Protein AF-A0A7J7PN16-F1 (afdb_monomer)

Solvent-accessible surface area (backbone atoms only — not comparable to full-atom values): 4378 Å² total; per-residue (Å²): 134,82,65,63,61,25,86,84,72,42,68,33,38,83,46,66,38,80,56,95,53,99,54,41,36,28,41,27,37,28,44,66,52,56,88,59,58,90,96,74,23,44,59,90,40,73,45,75,48,90,64,76,61,57,75,79,76,81,74,75,84,82,76,82,88,83,136

Foldseek 3Di:
DFADAFPVSHGWDKDADCPPDPRHQWIKTFFPADADDPPRGGDPDIDTDPDDRDDPDPPDPPDDDDD

Mean predicted aligned error: 8.62 Å

Radius of gyration: 16.79 Å; Cα contacts (8 Å, |Δi|>4): 102; chains: 1; bounding box: 30×30×52 Å

Nearest PDB structures (foldseek):
  5u6z-assembly1_A  TM=9.189E-01  e=9.239E-05  Xenopus laevis
  7omk-assembly1_A  TM=9.319E-01  e=8.384E-03  Mus musculus
  7jl5-assembly2_B  TM=8.406E-01  e=1.316E-02  Homo sapiens

Sequence (67 aa):
MQPPKCHCKEPSVVRVSKKQNENYLRQFYCCARPAGPPGVGRCSFFQWATAPKVKPKAVGQAALGCS

Structure (mmCIF, N/CA/C/O backbone):
data_AF-A0A7J7PN16-F1
#
_entry.id   AF-A0A7J7PN16-F1
#
loop_
_atom_site.group_PDB
_atom_site.id
_atom_site.type_symbol
_atom_site.label_atom_id
_atom_site.label_alt_id
_atom_site.label_comp_id
_atom_site.label_asym_id
_atom_site.label_entity_id
_atom_site.label_seq_id
_atom_site.pdbx_PDB_ins_code
_atom_site.Cartn_x
_atom_site.Cartn_y
_atom_site.Cartn_z
_atom_site.occupancy
_atom_site.B_iso_or_equiv
_atom_site.auth_seq_id
_atom_site.auth_comp_id
_atom_site.auth_asym_id
_atom_site.auth_atom_id
_atom_site.pdbx_PDB_model_num
ATOM 1 N N . MET A 1 1 ? -13.260 -10.832 -3.407 1.00 62.72 1 MET A N 1
ATOM 2 C CA . MET A 1 1 ? -12.783 -9.599 -4.076 1.00 62.72 1 MET A CA 1
ATOM 3 C C . MET A 1 1 ? -11.288 -9.730 -4.305 1.00 62.72 1 MET A C 1
ATOM 5 O O . MET A 1 1 ? -10.596 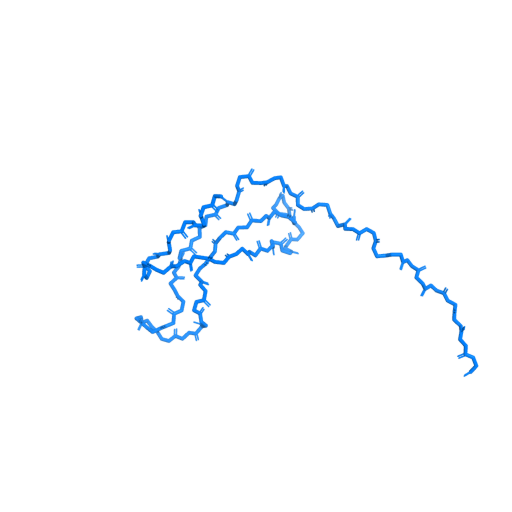-10.120 -3.374 1.00 62.72 1 MET A O 1
ATOM 9 N N . GLN A 1 2 ? -10.800 -9.484 -5.522 1.00 80.06 2 GLN A N 1
ATOM 10 C CA . GLN A 1 2 ? -9.361 -9.528 -5.804 1.00 80.06 2 GLN A CA 1
ATOM 11 C C . GLN A 1 2 ? -8.707 -8.199 -5.386 1.00 80.06 2 GLN A C 1
ATOM 13 O O . GLN A 1 2 ? -9.320 -7.149 -5.589 1.00 80.06 2 GLN A O 1
ATOM 18 N N . PRO A 1 3 ? -7.499 -8.215 -4.795 1.00 87.81 3 PRO A N 1
ATOM 19 C CA . PRO A 1 3 ? -6.775 -6.991 -4.470 1.00 87.81 3 PRO A CA 1
ATOM 20 C C . PRO A 1 3 ? -6.403 -6.218 -5.751 1.00 87.81 3 PRO A C 1
ATOM 22 O O . PRO A 1 3 ? -6.135 -6.842 -6.783 1.00 87.81 3 PRO A O 1
ATOM 25 N N . PRO A 1 4 ? -6.357 -4.873 -5.713 1.00 95.50 4 PRO A N 1
ATOM 26 C CA . PRO A 1 4 ? -5.953 -4.070 -6.863 1.00 95.50 4 PRO A CA 1
ATOM 27 C C . PRO A 1 4 ? -4.519 -4.413 -7.285 1.00 95.50 4 PRO A C 1
ATOM 29 O O . PRO A 1 4 ? -3.670 -4.742 -6.451 1.00 95.50 4 PRO A O 1
ATOM 32 N N . LYS A 1 5 ? -4.232 -4.337 -8.585 1.00 97.62 5 LYS A N 1
ATOM 33 C CA . LYS A 1 5 ? -2.871 -4.528 -9.100 1.00 97.62 5 LYS A CA 1
ATOM 34 C C . LYS A 1 5 ? -2.036 -3.276 -8.844 1.00 97.62 5 LYS A C 1
ATOM 36 O O . LYS A 1 5 ? -2.525 -2.161 -9.002 1.00 97.62 5 LYS A O 1
ATOM 41 N N . CYS A 1 6 ? -0.771 -3.463 -8.482 1.00 97.75 6 CYS A N 1
ATOM 42 C CA . CYS A 1 6 ? 0.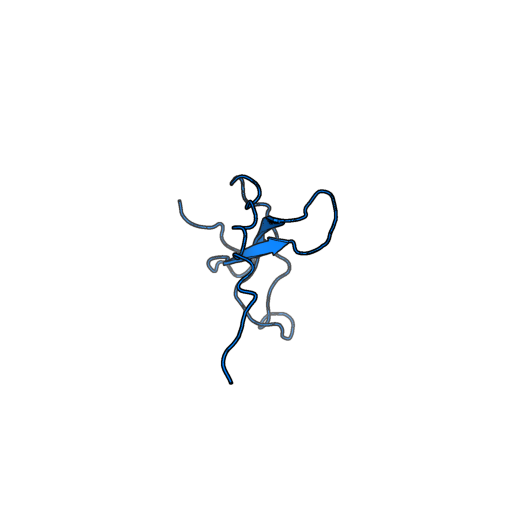178 -2.357 -8.365 1.00 97.75 6 CYS A CA 1
ATOM 43 C C . CYS A 1 6 ? 0.698 -1.907 -9.746 1.00 97.75 6 CYS A C 1
ATOM 45 O O . CYS A 1 6 ? 0.373 -2.510 -10.770 1.00 97.75 6 CYS A O 1
ATOM 47 N N . HIS A 1 7 ? 1.562 -0.887 -9.797 1.00 97.12 7 HIS A N 1
ATOM 48 C CA . HIS A 1 7 ? 2.150 -0.411 -11.062 1.00 97.12 7 HIS A CA 1
ATOM 49 C C . HIS A 1 7 ? 3.032 -1.455 -11.771 1.00 97.12 7 HIS A C 1
ATOM 51 O O . HIS A 1 7 ? 3.232 -1.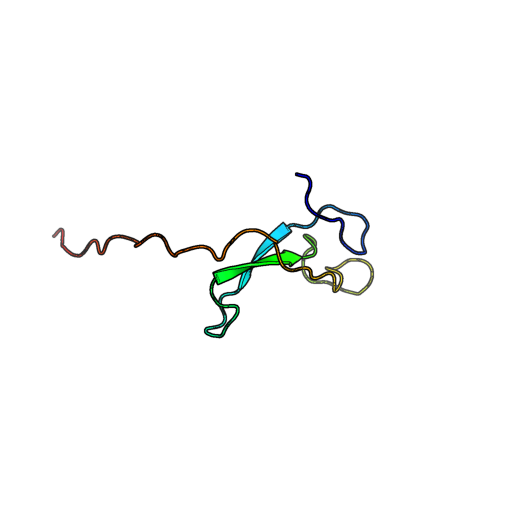365 -12.977 1.00 97.12 7 HIS A O 1
ATOM 57 N N . CYS A 1 8 ? 3.486 -2.491 -11.059 1.00 96.31 8 CYS A N 1
ATOM 58 C CA . CYS A 1 8 ? 4.182 -3.643 -11.644 1.00 96.31 8 CYS A CA 1
ATOM 59 C C . CYS A 1 8 ? 3.228 -4.638 -12.336 1.00 96.31 8 CYS A C 1
ATOM 61 O O . CYS A 1 8 ? 3.682 -5.662 -12.828 1.00 96.31 8 CYS A O 1
ATOM 63 N N . LYS A 1 9 ? 1.910 -4.370 -12.350 1.00 96.12 9 LYS A N 1
ATOM 64 C CA . LYS A 1 9 ? 0.838 -5.269 -12.832 1.00 96.12 9 LYS A CA 1
ATOM 65 C C . LYS A 1 9 ? 0.700 -6.577 -12.032 1.00 96.12 9 LYS A C 1
ATOM 67 O O . LYS A 1 9 ? -0.021 -7.483 -12.445 1.00 96.12 9 LYS A O 1
ATOM 72 N N . GLU A 1 10 ? 1.323 -6.634 -10.859 1.00 95.62 10 GLU A N 1
ATOM 73 C CA . GLU A 1 10 ? 1.273 -7.746 -9.905 1.00 95.62 10 GLU A CA 1
ATOM 74 C C . GLU A 1 10 ? 0.220 -7.493 -8.807 1.00 95.62 10 GLU A C 1
ATOM 76 O O . GLU A 1 10 ? -0.079 -6.325 -8.510 1.00 95.62 10 GLU A O 1
ATOM 81 N N . PRO A 1 11 ? -0.329 -8.549 -8.173 1.00 96.38 11 PRO A N 1
ATOM 82 C CA . PRO A 1 11 ? -1.218 -8.414 -7.020 1.00 96.38 11 PRO A CA 1
ATOM 83 C C . PRO A 1 11 ? -0.583 -7.599 -5.882 1.00 96.38 11 PRO A C 1
ATOM 85 O O . PRO A 1 11 ? 0.589 -7.775 -5.547 1.00 96.38 11 PRO A O 1
ATOM 88 N N . SER A 1 12 ? -1.361 -6.704 -5.271 1.00 97.50 12 SER A N 1
ATOM 89 C CA . SER A 1 12 ? -0.936 -5.964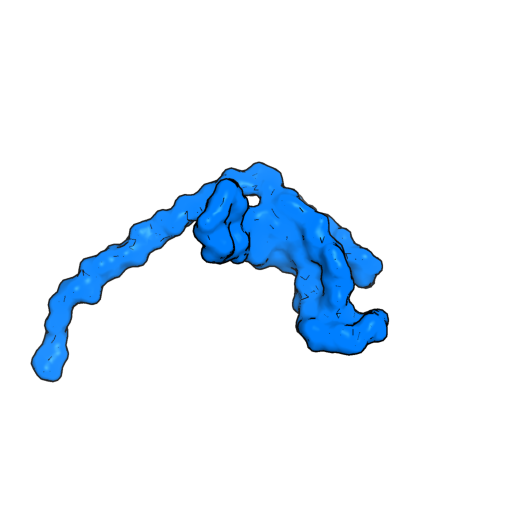 -4.077 1.00 97.50 12 SER A CA 1
ATOM 90 C C . SER A 1 12 ? -1.144 -6.767 -2.789 1.00 97.50 12 SER A C 1
ATOM 92 O O . SER A 1 12 ? -1.909 -7.730 -2.744 1.00 97.50 12 SER A O 1
ATOM 94 N N . VAL A 1 13 ? -0.472 -6.341 -1.717 1.00 96.25 13 VAL A N 1
ATOM 95 C CA . VAL A 1 13 ? -0.631 -6.883 -0.359 1.00 96.25 13 VAL A CA 1
ATOM 96 C C . VAL A 1 13 ? -1.290 -5.863 0.560 1.00 96.25 13 VAL A C 1
ATOM 98 O O . VAL A 1 13 ? -1.088 -4.660 0.402 1.00 96.25 13 VAL A O 1
ATOM 101 N N . VAL A 1 14 ? -2.045 -6.344 1.550 1.00 95.56 14 VAL A N 1
ATOM 102 C CA . VAL A 1 14 ? -2.658 -5.500 2.585 1.00 95.56 14 VAL A CA 1
ATOM 103 C C . VAL A 1 14 ? -1.682 -5.283 3.739 1.00 95.56 14 VAL A C 1
ATOM 105 O O . VAL A 1 14 ? -1.055 -6.217 4.236 1.00 95.56 14 VAL A O 1
ATOM 108 N N . ARG A 1 15 ? -1.579 -4.040 4.204 1.00 95.12 15 ARG A N 1
ATOM 109 C CA . ARG A 1 15 ? -0.834 -3.628 5.396 1.00 95.12 15 ARG A CA 1
ATOM 110 C C . ARG A 1 15 ? -1.730 -2.776 6.292 1.00 95.12 15 ARG A C 1
ATOM 112 O O . ARG A 1 15 ? -2.756 -2.265 5.852 1.00 95.12 15 ARG A O 1
ATOM 119 N N . VAL A 1 16 ? -1.339 -2.622 7.554 1.00 95.31 16 VAL A N 1
ATOM 120 C CA . VAL A 1 16 ? -2.049 -1.800 8.544 1.00 95.31 16 VAL A CA 1
ATOM 121 C C . VAL A 1 16 ? -1.178 -0.607 8.909 1.00 95.31 16 VAL A C 1
ATOM 123 O O . VAL A 1 16 ? 0.001 -0.770 9.228 1.00 95.31 16 VAL A O 1
ATOM 126 N N . SER A 1 17 ? -1.752 0.592 8.868 1.00 95.12 17 SER A N 1
ATOM 127 C CA . SER A 1 17 ? -1.078 1.802 9.331 1.00 95.12 17 SER A CA 1
ATOM 128 C C . SER A 1 17 ? -0.900 1.751 10.850 1.00 95.12 17 SER A C 1
ATOM 130 O O . SER A 1 17 ? -1.867 1.637 11.603 1.00 95.12 17 SER A O 1
ATOM 132 N N . LYS A 1 18 ? 0.355 1.832 11.298 1.00 94.25 18 LYS A N 1
ATOM 133 C CA . LYS A 1 18 ? 0.732 1.807 12.720 1.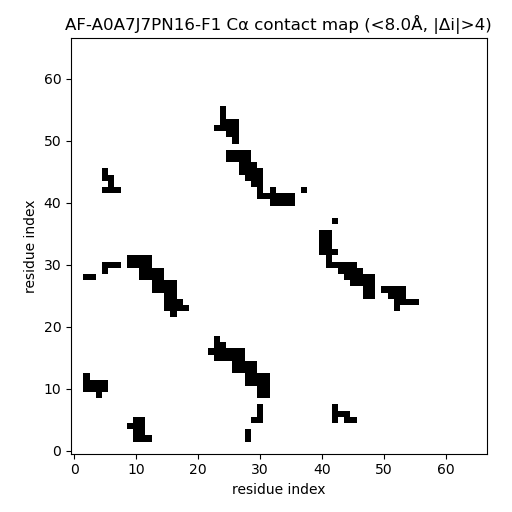00 94.25 18 LYS A CA 1
ATOM 134 C C . LYS A 1 18 ? 1.016 3.196 13.296 1.00 94.25 18 LYS A C 1
ATOM 136 O O . LYS A 1 18 ? 1.282 3.315 14.485 1.00 94.25 18 LYS A O 1
ATOM 141 N N . LYS A 1 19 ? 0.971 4.246 12.471 1.00 93.44 19 LYS A N 1
ATOM 142 C CA . LYS A 1 19 ? 1.179 5.624 12.929 1.00 93.44 19 LYS A CA 1
ATOM 143 C C . LYS A 1 19 ? -0.037 6.059 13.749 1.00 93.44 19 LYS A C 1
ATOM 145 O O . LYS A 1 19 ? -1.156 5.941 13.257 1.00 93.44 19 LYS A O 1
ATOM 150 N N . GLN A 1 20 ? 0.185 6.544 14.972 1.00 92.31 20 GLN A N 1
ATOM 151 C CA . GLN A 1 20 ? -0.860 7.031 15.882 1.00 92.31 20 GLN A CA 1
ATOM 152 C C . GLN A 1 20 ? -1.421 8.376 15.392 1.00 92.31 20 GLN A C 1
ATOM 154 O O . GLN A 1 20 ? -1.077 9.441 15.888 1.00 92.31 20 GLN A O 1
ATOM 159 N N . ASN A 1 21 ? -2.231 8.326 14.340 1.00 93.81 21 ASN A N 1
ATOM 160 C CA . ASN A 1 21 ? -2.954 9.462 13.779 1.00 93.81 21 ASN A CA 1
ATOM 161 C C . ASN A 1 21 ? -4.346 9.013 13.308 1.00 93.81 21 ASN A C 1
ATOM 163 O O . ASN A 1 21 ? -4.766 7.888 13.569 1.00 93.81 21 ASN A O 1
ATOM 167 N N . GLU A 1 22 ? -5.064 9.856 12.568 1.00 92.88 22 GLU A N 1
ATOM 168 C CA . GLU A 1 22 ? -6.397 9.541 12.029 1.00 92.88 22 GLU A CA 1
ATOM 169 C C . GLU A 1 22 ? -6.445 8.260 11.182 1.00 92.88 22 GLU A C 1
ATOM 171 O O . GLU A 1 22 ? -7.501 7.644 11.042 1.00 92.88 22 GLU A O 1
ATOM 176 N N . ASN A 1 23 ? -5.312 7.824 10.633 1.00 93.00 23 ASN A N 1
ATOM 177 C CA . ASN A 1 23 ? -5.200 6.594 9.860 1.00 93.00 23 ASN A CA 1
ATOM 178 C C . ASN A 1 23 ? -4.718 5.401 10.698 1.00 93.00 23 ASN A C 1
ATOM 180 O O . ASN A 1 23 ? -4.468 4.341 10.127 1.00 93.00 23 ASN A O 1
ATOM 184 N N . TYR A 1 24 ? -4.574 5.535 12.020 1.00 92.94 24 TYR A N 1
ATOM 185 C CA . TYR A 1 24 ? -4.177 4.437 12.898 1.00 92.94 24 TYR A CA 1
ATOM 186 C C . TYR A 1 24 ? -5.126 3.249 12.730 1.00 92.94 24 TYR A C 1
ATOM 188 O O . TYR A 1 24 ? -6.351 3.402 12.709 1.00 92.94 24 TYR A O 1
ATOM 196 N N . LEU A 1 25 ? -4.537 2.065 12.555 1.00 93.75 25 LEU A N 1
ATOM 197 C CA . LEU A 1 25 ? -5.226 0.794 12.326 1.00 93.75 25 LEU A CA 1
ATOM 198 C C . LEU A 1 25 ? -6.096 0.737 11.062 1.00 93.75 25 LEU A C 1
ATOM 200 O O . LEU A 1 25 ? -6.916 -0.168 10.896 1.00 93.75 25 LEU A O 1
ATOM 204 N N . ARG A 1 26 ? -5.899 1.664 10.122 1.00 94.69 26 ARG A N 1
ATOM 205 C CA . ARG A 1 26 ? -6.511 1.595 8.795 1.00 94.69 26 ARG A CA 1
ATOM 206 C C . ARG A 1 26 ? -5.692 0.693 7.870 1.00 94.69 26 ARG A C 1
ATOM 208 O O . ARG A 1 26 ? -4.460 0.741 7.880 1.00 94.69 26 ARG A O 1
ATOM 215 N N . GLN A 1 27 ? -6.375 -0.123 7.070 1.00 95.44 27 GLN A N 1
ATOM 216 C CA . GLN A 1 27 ? -5.750 -0.998 6.078 1.00 95.44 27 GLN A CA 1
ATOM 217 C C . GLN A 1 27 ? -5.482 -0.272 4.757 1.00 95.44 27 GLN A C 1
ATOM 219 O O . GLN A 1 27 ? -6.289 0.545 4.316 1.00 95.44 27 GLN A O 1
ATOM 224 N N . PHE A 1 28 ? -4.377 -0.611 4.099 1.00 96.00 28 PHE A N 1
ATOM 225 C CA . PHE A 1 28 ? -4.025 -0.124 2.765 1.00 96.00 28 PHE A CA 1
ATOM 226 C C . PHE A 1 28 ? -3.365 -1.224 1.929 1.00 96.00 28 PHE A C 1
ATOM 228 O O . PHE A 1 28 ? -2.736 -2.132 2.470 1.00 96.00 28 PHE A O 1
ATOM 235 N N . TY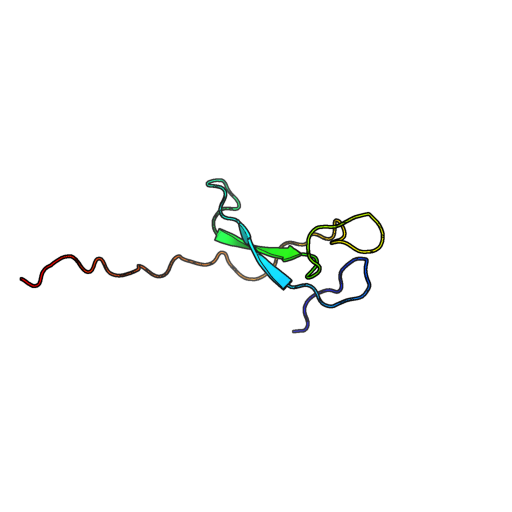R A 1 29 ? -3.498 -1.120 0.612 1.00 97.12 29 TYR A N 1
ATOM 236 C CA . TYR A 1 29 ? -2.832 -1.945 -0.386 1.00 97.12 29 TYR A CA 1
ATOM 237 C C . TYR A 1 29 ? -1.512 -1.302 -0.818 1.00 97.12 29 TYR A C 1
ATOM 239 O O . TYR A 1 29 ? -1.461 -0.098 -1.082 1.00 97.12 29 TYR A O 1
ATOM 247 N N . CYS A 1 30 ? -0.451 -2.101 -0.923 1.00 97.75 30 CYS A N 1
ATOM 248 C CA . CYS A 1 30 ? 0.844 -1.677 -1.456 1.00 97.75 30 CYS A CA 1
ATOM 249 C C . CYS A 1 30 ? 1.500 -2.775 -2.307 1.00 97.75 30 CYS A C 1
ATOM 251 O O . CYS A 1 30 ? 1.066 -3.928 -2.303 1.00 97.75 30 CYS A O 1
ATOM 253 N N . CYS A 1 31 ? 2.563 -2.426 -3.037 1.00 98.12 31 CYS A N 1
ATOM 254 C CA . CYS A 1 31 ? 3.358 -3.398 -3.791 1.00 98.12 31 CYS A CA 1
ATOM 255 C C . CYS A 1 31 ? 3.931 -4.492 -2.866 1.00 98.12 31 CYS A C 1
ATOM 257 O O . CYS A 1 31 ? 4.358 -4.206 -1.745 1.00 98.12 31 CYS A O 1
ATOM 259 N N . ALA A 1 32 ? 3.917 -5.739 -3.345 1.00 97.25 32 ALA A N 1
ATOM 260 C CA . ALA A 1 32 ? 4.401 -6.907 -2.610 1.00 97.25 32 ALA A CA 1
ATOM 261 C C . ALA A 1 32 ? 5.923 -7.100 -2.703 1.00 97.25 32 ALA A C 1
ATOM 263 O O . ALA A 1 32 ? 6.502 -7.783 -1.860 1.00 97.25 32 ALA A O 1
ATOM 264 N N . ARG A 1 33 ? 6.565 -6.509 -3.719 1.00 97.38 33 ARG A N 1
ATOM 265 C CA . ARG A 1 33 ? 8.008 -6.633 -3.935 1.00 97.38 33 ARG A CA 1
ATOM 266 C C . ARG A 1 33 ? 8.799 -6.069 -2.745 1.00 97.38 33 ARG A C 1
ATOM 268 O O . ARG A 1 33 ? 8.345 -5.116 -2.099 1.00 97.38 33 ARG A O 1
ATOM 275 N N . PRO A 1 34 ? 9.991 -6.614 -2.462 1.00 97.00 34 PRO A N 1
ATOM 276 C CA . PRO A 1 34 ? 10.895 -6.041 -1.475 1.00 97.00 34 PRO A CA 1
ATOM 277 C C . PRO A 1 34 ? 11.396 -4.655 -1.909 1.00 97.00 34 PRO A C 1
ATOM 279 O O . PRO A 1 34 ? 11.269 -4.247 -3.067 1.00 97.00 34 PRO A O 1
ATOM 282 N N . ALA A 1 35 ? 11.974 -3.911 -0.965 1.00 95.62 35 ALA A N 1
ATOM 283 C CA . ALA A 1 35 ? 12.724 -2.706 -1.304 1.00 95.62 35 ALA A CA 1
ATOM 284 C C . ALA A 1 35 ? 13.907 -3.070 -2.216 1.00 95.62 35 ALA A C 1
ATOM 286 O O . ALA A 1 35 ? 14.512 -4.128 -2.061 1.00 95.62 35 ALA A O 1
ATOM 287 N N . GLY A 1 36 ? 14.217 -2.204 -3.173 1.00 95.75 36 GLY A N 1
ATOM 288 C CA . GLY A 1 36 ? 15.264 -2.453 -4.154 1.00 95.75 36 GLY A CA 1
ATOM 289 C C . GLY A 1 36 ? 15.375 -1.311 -5.162 1.00 95.75 36 GLY A C 1
ATOM 290 O O . GLY A 1 36 ? 14.622 -0.337 -5.058 1.00 95.75 36 GLY A O 1
ATOM 291 N N . PRO A 1 37 ? 16.296 -1.421 -6.132 1.00 95.44 37 PRO A N 1
ATOM 292 C CA . PRO A 1 37 ? 16.504 -0.397 -7.149 1.00 95.44 37 PRO A CA 1
ATOM 293 C C . PRO A 1 37 ? 15.271 -0.230 -8.058 1.00 95.44 37 PRO A C 1
ATOM 295 O O . PRO A 1 37 ? 14.465 -1.163 -8.176 1.00 95.44 37 PRO A O 1
ATOM 298 N N . PRO A 1 38 ? 15.107 0.930 -8.724 1.00 90.56 38 PRO A N 1
ATOM 299 C CA . PRO A 1 38 ? 14.026 1.155 -9.682 1.00 90.56 38 PRO A CA 1
ATOM 300 C C . PRO A 1 38 ? 13.931 0.036 -10.730 1.00 90.56 38 PRO A C 1
ATOM 302 O O . PRO A 1 38 ? 14.941 -0.476 -11.204 1.00 90.56 38 PRO A O 1
ATOM 305 N N . GLY A 1 39 ? 12.708 -0.375 -11.071 1.00 88.81 39 GLY A N 1
ATOM 306 C CA . GLY A 1 39 ? 12.440 -1.470 -12.017 1.00 88.81 39 GLY A CA 1
ATOM 307 C C . GLY A 1 39 ? 12.457 -2.875 -11.399 1.00 88.81 39 GLY A C 1
ATOM 308 O O . GLY A 1 39 ? 11.684 -3.734 -11.829 1.00 88.81 39 GLY A O 1
ATOM 309 N N . VAL A 1 40 ? 13.246 -3.099 -10.344 1.00 93.25 40 VAL A N 1
ATOM 310 C CA . VAL A 1 40 ? 13.317 -4.394 -9.639 1.00 93.25 40 VAL A CA 1
ATOM 311 C C . VAL A 1 40 ? 12.535 -4.357 -8.328 1.00 93.25 40 VAL A C 1
ATOM 313 O O . VAL A 1 40 ? 11.723 -5.243 -8.071 1.00 93.25 40 VAL A O 1
ATOM 316 N N . GLY A 1 41 ? 12.743 -3.321 -7.514 1.00 95.94 41 GLY A N 1
ATOM 317 C CA . GLY A 1 41 ? 12.131 -3.168 -6.196 1.00 95.94 41 GLY A CA 1
ATOM 318 C C . GLY A 1 41 ? 10.653 -2.772 -6.222 1.00 95.94 41 GLY A C 1
ATOM 319 O O . GLY A 1 41 ? 10.015 -2.646 -7.270 1.00 95.94 41 GLY A O 1
ATOM 320 N N . ARG A 1 42 ? 10.093 -2.568 -5.026 1.00 97.19 42 ARG A N 1
ATOM 321 C CA . ARG A 1 42 ? 8.709 -2.117 -4.838 1.00 97.19 42 ARG A CA 1
ATOM 322 C C . ARG A 1 42 ? 8.438 -0.802 -5.574 1.00 97.19 42 ARG A C 1
ATOM 324 O O . ARG A 1 42 ? 9.190 0.161 -5.436 1.00 97.19 42 ARG A O 1
ATOM 331 N N . CYS A 1 43 ? 7.315 -0.731 -6.286 1.00 97.50 43 CYS A N 1
ATOM 332 C CA . CYS A 1 43 ? 6.821 0.537 -6.823 1.00 97.50 43 CYS A CA 1
ATOM 333 C C . CYS A 1 43 ? 6.121 1.379 -5.739 1.00 97.50 43 CYS A C 1
ATOM 335 O O . CYS A 1 43 ? 5.873 0.919 -4.622 1.00 97.50 43 CYS A O 1
ATOM 337 N N . SER A 1 44 ? 5.760 2.613 -6.088 1.00 96.69 44 SER A N 1
ATOM 338 C CA . SER A 1 44 ? 5.085 3.585 -5.217 1.00 96.69 44 SER A CA 1
ATOM 339 C C . SER A 1 44 ? 3.566 3.388 -5.083 1.00 96.69 44 SER A C 1
ATOM 341 O O . SER A 1 44 ? 2.895 4.249 -4.520 1.00 96.69 44 SER A O 1
ATOM 343 N N . PHE A 1 45 ? 3.009 2.273 -5.573 1.00 97.81 45 PHE A N 1
ATOM 344 C CA . PHE A 1 45 ? 1.568 2.016 -5.504 1.00 97.81 45 PHE A CA 1
ATOM 345 C C . PHE A 1 45 ? 1.049 2.036 -4.058 1.00 97.81 45 PHE A C 1
ATOM 347 O O . PHE A 1 45 ? 1.572 1.330 -3.188 1.00 97.81 45 PHE A O 1
ATOM 354 N N . PHE A 1 46 ? -0.024 2.795 -3.842 1.00 97.56 46 PHE A N 1
ATOM 355 C CA . PHE A 1 46 ? -0.708 2.940 -2.565 1.00 97.56 46 PHE A CA 1
ATOM 356 C C . PHE A 1 46 ? -2.209 3.141 -2.790 1.00 97.56 46 PHE A C 1
ATOM 358 O O . PHE A 1 46 ? -2.609 3.995 -3.579 1.00 97.56 46 PHE A O 1
ATOM 365 N N . GLN A 1 47 ? -3.043 2.398 -2.062 1.00 96.81 47 GLN A N 1
ATOM 366 C CA . GLN A 1 47 ? -4.492 2.599 -2.065 1.00 96.81 47 GLN A CA 1
ATOM 367 C C . GLN A 1 47 ? -5.088 2.222 -0.709 1.00 96.81 47 GLN A C 1
ATOM 369 O O . GLN A 1 47 ? -4.806 1.150 -0.184 1.00 96.81 47 GLN A O 1
ATOM 374 N N . TRP A 1 48 ? -5.947 3.064 -0.135 1.00 94.88 48 TRP A N 1
ATOM 375 C CA . TRP A 1 48 ? -6.677 2.697 1.080 1.00 94.88 48 TRP A CA 1
ATOM 376 C C . TRP A 1 48 ? -7.643 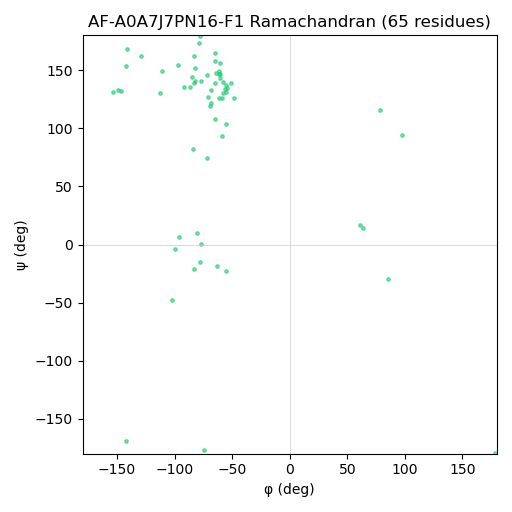1.537 0.818 1.00 94.88 48 TRP A C 1
ATOM 378 O O . TRP A 1 48 ? -8.331 1.518 -0.202 1.00 94.88 48 TRP A O 1
ATOM 388 N N . ALA A 1 49 ? -7.732 0.590 1.752 1.00 93.00 49 ALA A N 1
ATOM 389 C CA . ALA A 1 49 ? -8.783 -0.417 1.708 1.00 93.00 49 ALA A CA 1
ATOM 390 C C . ALA A 1 49 ? -10.135 0.216 2.073 1.00 93.00 49 ALA A C 1
ATOM 392 O O . ALA A 1 49 ? -10.203 1.126 2.902 1.00 93.0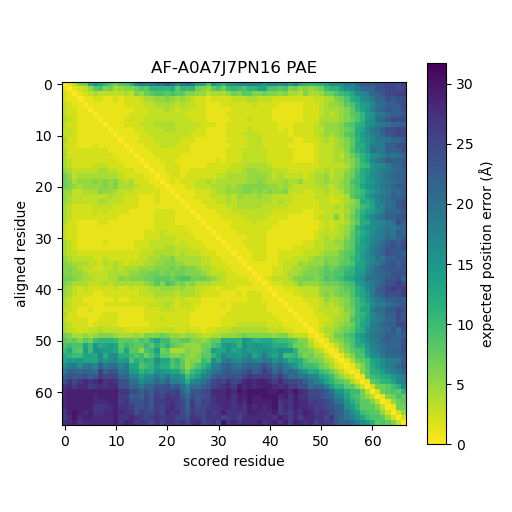0 49 ALA A O 1
ATOM 393 N N . THR A 1 50 ? -11.212 -0.276 1.460 1.00 88.75 50 THR A N 1
ATOM 394 C CA . THR A 1 50 ? -12.594 0.114 1.792 1.00 88.75 50 THR A CA 1
ATOM 395 C C . THR A 1 50 ? -13.107 -0.572 3.058 1.00 88.75 50 THR A C 1
ATOM 397 O O . THR A 1 50 ? -14.108 -0.144 3.625 1.00 88.75 50 THR A O 1
ATOM 400 N N . ALA A 1 51 ? -12.418 -1.621 3.519 1.00 77.81 51 ALA A N 1
ATOM 401 C CA . ALA A 1 51 ? -12.729 -2.299 4.767 1.00 77.81 51 ALA A CA 1
ATOM 402 C C . ALA A 1 51 ? -12.593 -1.345 5.977 1.00 77.81 51 ALA A C 1
ATOM 404 O O . ALA A 1 51 ? -11.724 -0.463 5.979 1.00 77.81 51 ALA A O 1
ATOM 405 N N . PRO A 1 52 ? -13.425 -1.513 7.021 1.00 76.56 52 PRO A N 1
ATOM 406 C CA . PRO A 1 52 ? -13.354 -0.698 8.231 1.00 76.56 52 PRO A CA 1
ATOM 407 C C . PRO A 1 52 ? -11.997 -0.833 8.942 1.00 76.56 52 PRO A C 1
ATOM 409 O O . PRO A 1 52 ? -11.292 -1.833 8.794 1.00 76.56 52 PRO A O 1
ATOM 412 N N . LYS A 1 53 ? -11.627 0.180 9.744 1.00 78.25 53 LYS A N 1
ATOM 413 C CA . LYS A 1 53 ? -10.403 0.153 10.566 1.00 78.25 53 LYS A CA 1
ATOM 414 C C . LYS A 1 53 ? -10.396 -1.095 11.448 1.00 78.25 53 LYS A C 1
ATOM 416 O O . LYS A 1 53 ? -11.400 -1.421 12.083 1.00 78.25 53 LYS A O 1
ATOM 421 N N . VAL A 1 54 ? -9.257 -1.780 11.495 1.00 76.44 54 VAL A N 1
ATOM 422 C CA . VAL A 1 54 ? -9.118 -3.006 12.280 1.00 76.44 54 VAL A CA 1
ATOM 423 C C . VAL A 1 54 ? -9.162 -2.615 13.754 1.00 76.44 54 VAL A C 1
ATOM 425 O O . VAL A 1 54 ? -8.322 -1.846 14.214 1.00 76.44 54 VAL A O 1
ATOM 428 N N . LYS A 1 55 ? -10.135 -3.117 14.518 1.00 72.62 55 LYS A N 1
ATOM 429 C CA . LYS A 1 55 ? -10.083 -2.981 15.978 1.00 72.62 55 LYS A CA 1
ATOM 430 C C . LYS A 1 55 ? -8.924 -3.856 16.472 1.00 72.62 55 LYS A C 1
ATOM 432 O O . LYS A 1 55 ? -8.839 -5.006 16.029 1.00 72.62 55 LYS A O 1
ATOM 437 N N . PRO A 1 56 ? -8.029 -3.369 17.350 1.00 64.06 56 PRO A N 1
ATOM 438 C CA . PRO A 1 56 ? -7.079 -4.267 17.982 1.00 64.06 56 PRO A CA 1
ATOM 439 C C . PRO A 1 56 ? -7.892 -5.326 18.725 1.00 64.06 56 PRO A C 1
ATOM 441 O O . PRO A 1 56 ? -8.767 -4.983 19.522 1.00 64.06 56 PRO A O 1
ATOM 444 N N . LYS A 1 57 ? -7.639 -6.612 18.463 1.00 57.41 57 LYS A N 1
ATOM 445 C CA . LYS A 1 57 ? -8.067 -7.632 19.420 1.00 57.41 57 LYS A CA 1
ATOM 446 C C . LYS A 1 57 ? -7.327 -7.317 20.715 1.00 57.41 57 LYS A C 1
ATOM 448 O O . LYS A 1 57 ? -6.106 -7.167 20.674 1.00 57.41 57 LYS A O 1
ATOM 453 N N . ALA A 1 58 ? -8.054 -7.171 21.822 1.00 52.91 58 ALA A N 1
ATOM 454 C CA . ALA A 1 58 ? -7.445 -7.127 23.140 1.00 52.91 58 ALA A CA 1
ATOM 455 C C . ALA A 1 58 ? -6.611 -8.404 23.283 1.00 52.91 58 ALA A C 1
ATOM 457 O O . ALA A 1 58 ? -7.156 -9.499 23.413 1.00 52.91 58 ALA A O 1
ATOM 458 N N . VAL A 1 59 ? -5.291 -8.281 23.151 1.00 52.44 59 VAL A N 1
ATOM 459 C CA . VAL A 1 59 ? -4.382 -9.309 23.641 1.00 52.44 59 VAL A CA 1
ATOM 460 C C . VAL A 1 59 ? -4.594 -9.284 25.142 1.00 52.44 59 VAL A C 1
ATOM 462 O O . VAL A 1 59 ? -4.273 -8.291 25.794 1.00 52.44 59 VAL A O 1
ATOM 465 N N . GLY A 1 60 ? -5.254 -10.326 25.646 1.00 42.88 60 GLY A N 1
ATOM 466 C CA . GLY A 1 60 ? -5.444 -10.531 27.068 1.00 42.88 60 GLY A CA 1
ATOM 467 C C . GLY A 1 60 ? -4.106 -10.366 27.770 1.00 42.88 60 GLY A C 1
ATOM 468 O O . GLY A 1 60 ? -3.104 -10.972 27.393 1.00 42.88 60 GLY A O 1
ATOM 469 N N . GLN A 1 61 ? -4.109 -9.493 28.763 1.00 44.62 61 GLN A N 1
ATOM 470 C CA . GLN A 1 61 ? -3.078 -9.383 29.768 1.00 44.62 61 GLN A CA 1
ATOM 471 C C . GLN A 1 61 ? -2.987 -10.739 30.484 1.00 44.62 61 GLN A C 1
ATOM 473 O O . GLN A 1 61 ? -3.741 -11.005 31.411 1.00 44.62 61 GLN A O 1
ATOM 478 N N . ALA A 1 62 ? -2.096 -11.618 30.030 1.00 41.19 62 ALA A N 1
ATOM 479 C CA . ALA A 1 62 ? -1.611 -12.722 30.844 1.00 41.19 62 ALA A CA 1
ATOM 480 C C . ALA A 1 62 ? -0.463 -12.171 31.696 1.00 41.19 62 ALA A C 1
ATOM 482 O O . ALA A 1 62 ? 0.708 -12.238 31.328 1.00 41.19 62 ALA A O 1
ATOM 483 N N . ALA A 1 63 ? -0.831 -11.530 32.803 1.00 49.38 63 ALA A N 1
ATOM 484 C CA . ALA A 1 63 ? 0.037 -11.473 33.965 1.00 49.38 63 ALA A CA 1
ATOM 485 C C . ALA A 1 63 ? -0.143 -12.773 34.771 1.00 49.38 63 ALA A C 1
ATOM 487 O O . ALA A 1 63 ? -1.237 -13.332 34.778 1.00 49.38 63 ALA A O 1
ATOM 488 N N . LEU A 1 64 ? 0.925 -13.146 35.487 1.00 49.78 64 LEU A N 1
ATOM 489 C CA . LEU A 1 64 ? 1.092 -14.220 36.484 1.00 49.78 64 LEU A C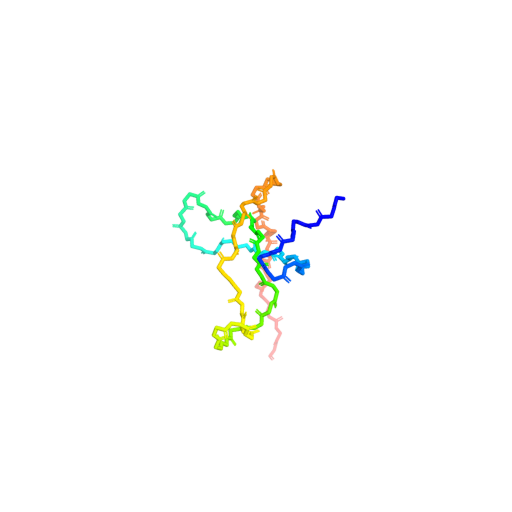A 1
ATOM 490 C C . LEU A 1 64 ? 1.712 -15.556 36.015 1.00 49.78 64 LEU A C 1
ATOM 492 O O . LEU A 1 64 ? 1.020 -16.477 35.605 1.00 49.78 64 LEU A O 1
ATOM 496 N N . GLY A 1 65 ? 3.039 -15.641 36.200 1.00 42.88 65 GLY A N 1
ATOM 497 C CA . GLY A 1 65 ? 3.685 -16.560 37.154 1.00 42.88 65 GLY A CA 1
ATOM 498 C C . GLY A 1 65 ? 3.852 -18.041 36.791 1.00 42.88 65 GLY A C 1
ATOM 499 O O . GLY A 1 65 ? 2.885 -18.791 36.812 1.00 42.88 65 GLY A O 1
ATOM 500 N N . CYS A 1 66 ? 5.106 -18.494 36.669 1.00 37.25 66 CYS A N 1
ATOM 501 C CA . CYS A 1 66 ? 5.564 -19.736 37.304 1.00 37.25 66 CYS A CA 1
ATOM 502 C C . CYS A 1 66 ? 7.085 -19.697 37.583 1.00 37.25 66 CYS A C 1
ATOM 504 O O . CYS A 1 66 ? 7.857 -19.282 36.724 1.00 37.25 66 CYS A O 1
ATOM 506 N N . SER A 1 67 ? 7.400 -20.064 38.833 1.00 50.25 67 SER A N 1
ATOM 507 C CA . SER A 1 67 ? 8.650 -20.451 39.522 1.00 50.25 67 SER A CA 1
ATOM 508 C C . SER A 1 67 ? 10.022 -19.998 39.023 1.00 50.25 67 SER A C 1
ATOM 510 O O . SER A 1 67 ? 10.459 -20.452 37.947 1.00 50.25 67 SER A O 1
#

pLDDT: mean 84.74, std 18.34, range [37.25, 98.12]

Secondary structure (DSSP, 8-state):
-PPPB-TTSSBPEEEE--SSSTTTT-EEEE--SPS-STTTS----EEE-SSPPPPPP----------